Protein AF-A0A920V897-F1 (afdb_monomer_lite)

Radius of gyration: 16.92 Å; chains: 1; bounding box: 43×37×46 Å

Sequence (141 aa):
MTFGWMIALSIVQDWSTDPCERTGFFARIEQIVTPLTLFFQFFLTSLIFRKVGIGLILVSYGLILFLALIFYEAYPEIMTVLFVVCVLRTFEYALCKPARETMFTYLKTQQRYKSTVFMDTFLARAGEVLGSWFAASGVSY

Structure (mmCIF, N/CA/C/O backbone):
data_AF-A0A920V897-F1
#
_entry.id   AF-A0A920V897-F1
#
loop_
_atom_site.group_PDB
_atom_site.id
_atom_site.type_symbol
_atom_site.label_atom_id
_atom_site.label_alt_id
_atom_site.label_comp_id
_atom_site.label_asym_id
_atom_site.label_entity_id
_atom_site.label_seq_id
_atom_site.pdbx_PDB_ins_code
_atom_site.Cartn_x
_atom_site.Cartn_y
_atom_site.Cartn_z
_atom_site.occupancy
_atom_site.B_iso_or_equiv
_atom_site.auth_seq_id
_atom_site.auth_comp_id
_atom_site.auth_asym_id
_atom_site.auth_atom_id
_atom_site.pdbx_PDB_model_num
ATOM 1 N N . MET A 1 1 ? 0.810 -7.662 0.017 1.00 66.44 1 MET A N 1
ATOM 2 C CA . MET A 1 1 ? 1.637 -6.531 -0.456 1.00 66.44 1 MET A CA 1
ATOM 3 C C . MET A 1 1 ? 3.007 -6.974 -0.969 1.00 66.44 1 MET A C 1
ATOM 5 O O . MET A 1 1 ? 3.368 -6.597 -2.072 1.00 66.44 1 MET A O 1
ATOM 9 N N . THR A 1 2 ? 3.744 -7.802 -0.225 1.00 81.31 2 THR A N 1
ATOM 10 C CA . THR A 1 2 ? 5.134 -8.211 -0.522 1.00 81.31 2 THR A CA 1
ATOM 11 C C . THR A 1 2 ? 5.309 -8.901 -1.871 1.00 81.31 2 THR A C 1
ATOM 13 O O . THR A 1 2 ? 6.216 -8.553 -2.614 1.00 81.31 2 THR A O 1
ATOM 16 N N . PHE A 1 3 ? 4.405 -9.821 -2.223 1.00 82.12 3 PHE A N 1
ATOM 17 C CA . PHE A 1 3 ? 4.437 -10.520 -3.511 1.00 82.12 3 PHE A CA 1
ATOM 18 C C . PHE A 1 3 ? 4.349 -9.560 -4.709 1.00 82.12 3 PHE A C 1
ATOM 20 O O . PHE A 1 3 ? 5.261 -9.511 -5.528 1.00 82.12 3 PHE A O 1
ATOM 27 N N . GLY A 1 4 ? 3.318 -8.708 -4.752 1.00 83.19 4 GLY A N 1
ATOM 28 C CA . GLY A 1 4 ? 3.180 -7.692 -5.803 1.00 83.19 4 GLY A CA 1
ATOM 29 C C . GLY A 1 4 ? 4.312 -6.657 -5.808 1.00 83.19 4 GLY A C 1
ATOM 30 O O . GLY A 1 4 ? 4.668 -6.145 -6.862 1.00 83.19 4 GLY A O 1
ATOM 31 N N . TRP A 1 5 ? 4.920 -6.378 -4.650 1.00 85.62 5 TRP A N 1
ATOM 32 C CA . TRP A 1 5 ? 6.091 -5.504 -4.569 1.00 85.62 5 TRP A CA 1
ATOM 33 C C . TRP A 1 5 ? 7.345 -6.136 -5.183 1.00 85.62 5 TRP A C 1
ATOM 35 O O . TRP A 1 5 ? 8.118 -5.433 -5.822 1.00 85.62 5 TRP A O 1
ATOM 45 N N . MET A 1 6 ? 7.551 -7.447 -5.035 1.00 87.12 6 MET A N 1
ATOM 46 C CA . MET A 1 6 ? 8.670 -8.133 -5.693 1.00 87.12 6 MET A CA 1
ATOM 47 C C . MET A 1 6 ? 8.512 -8.151 -7.214 1.00 87.12 6 MET A C 1
ATOM 49 O O . MET A 1 6 ? 9.490 -7.895 -7.903 1.00 87.12 6 MET A O 1
ATOM 53 N N . ILE A 1 7 ? 7.293 -8.365 -7.722 1.00 88.25 7 ILE A N 1
ATOM 54 C CA . ILE A 1 7 ? 6.997 -8.265 -9.163 1.00 88.25 7 ILE A CA 1
ATOM 55 C C . ILE A 1 7 ? 7.271 -6.842 -9.669 1.00 88.25 7 ILE A C 1
ATOM 57 O O . ILE A 1 7 ? 7.933 -6.643 -10.682 1.00 88.25 7 ILE A O 1
ATOM 61 N N . ALA A 1 8 ? 6.821 -5.824 -8.933 1.00 87.75 8 ALA A N 1
ATOM 62 C CA . ALA A 1 8 ? 7.135 -4.440 -9.269 1.00 87.75 8 ALA A CA 1
ATOM 63 C C . ALA A 1 8 ? 8.650 -4.178 -9.288 1.00 87.75 8 ALA A C 1
ATOM 65 O O . ALA A 1 8 ? 9.155 -3.498 -10.178 1.00 87.75 8 ALA A O 1
ATOM 66 N N . LEU A 1 9 ? 9.383 -4.720 -8.312 1.00 89.81 9 LEU A N 1
ATOM 67 C CA . LEU A 1 9 ? 10.831 -4.569 -8.232 1.00 89.81 9 LEU A CA 1
ATOM 68 C C . LEU A 1 9 ? 11.562 -5.261 -9.382 1.00 89.81 9 LEU A C 1
ATOM 70 O O . LEU A 1 9 ? 12.541 -4.682 -9.843 1.00 89.81 9 LEU A O 1
ATOM 74 N N . SER A 1 10 ? 11.123 -6.439 -9.837 1.00 88.56 10 SER A N 1
ATOM 75 C CA . SER A 1 10 ? 11.747 -7.113 -10.983 1.00 88.56 10 SER A CA 1
ATOM 76 C C . SER A 1 10 ? 11.549 -6.303 -12.263 1.00 88.56 10 SER A C 1
ATOM 78 O O . SER A 1 10 ? 12.523 -5.985 -12.930 1.00 88.56 10 SER A O 1
ATOM 80 N N . ILE A 1 11 ? 10.330 -5.814 -12.519 1.00 88.50 11 ILE A N 1
ATOM 81 C CA . ILE A 1 11 ? 10.042 -4.953 -13.681 1.00 88.50 11 ILE A CA 1
ATOM 82 C C . ILE A 1 11 ? 10.900 -3.674 -13.654 1.00 88.50 11 ILE A C 1
ATOM 84 O O . ILE A 1 11 ? 11.450 -3.253 -14.668 1.00 88.50 11 ILE A O 1
ATOM 88 N N . VAL A 1 12 ? 11.046 -3.043 -12.483 1.00 89.75 12 VAL A N 1
ATOM 89 C CA . VAL A 1 12 ? 11.868 -1.828 -12.327 1.00 89.75 12 VAL A CA 1
ATOM 90 C C . VAL A 1 12 ? 13.367 -2.124 -12.484 1.00 89.75 12 VAL A C 1
ATOM 92 O O . VAL A 1 12 ? 14.108 -1.255 -12.941 1.00 89.75 12 VAL A O 1
ATOM 95 N N . GLN A 1 13 ? 13.826 -3.315 -12.088 1.00 89.25 13 GLN A N 1
ATOM 96 C CA . GLN A 1 13 ? 15.211 -3.761 -12.285 1.00 89.25 13 GLN A CA 1
ATOM 97 C C . GLN A 1 13 ? 15.529 -3.982 -13.760 1.00 89.25 13 GLN A C 1
ATOM 99 O O . GLN A 1 13 ? 16.590 -3.558 -14.208 1.00 89.25 13 GLN A O 1
ATOM 104 N N . ASP A 1 14 ? 14.599 -4.578 -14.501 1.00 88.81 14 ASP A N 1
ATOM 105 C CA . ASP A 1 14 ? 14.752 -4.828 -15.935 1.00 88.81 14 ASP A CA 1
ATOM 106 C C . ASP A 1 14 ? 14.701 -3.527 -16.751 1.00 88.81 14 ASP A C 1
ATOM 108 O O . ASP A 1 14 ? 15.323 -3.415 -17.805 1.00 88.81 14 ASP A O 1
ATOM 112 N N . TRP A 1 15 ? 13.984 -2.515 -16.250 1.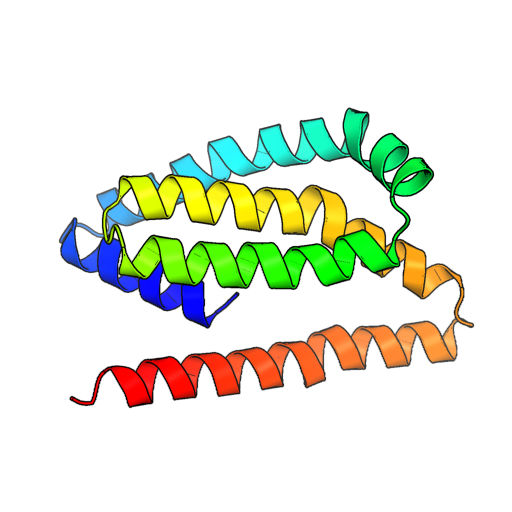00 90.38 15 TRP A N 1
ATOM 113 C CA . TRP A 1 15 ? 13.838 -1.220 -16.913 1.00 90.38 15 TRP A CA 1
ATOM 114 C C . TRP A 1 15 ? 15.080 -0.317 -16.817 1.00 90.38 15 TRP A C 1
ATOM 116 O O . TRP A 1 15 ? 15.374 0.402 -17.773 1.00 90.38 15 TRP A O 1
ATOM 126 N N . SER A 1 16 ? 15.804 -0.308 -15.689 1.00 88.38 16 SER A N 1
ATOM 127 C CA . SER A 1 16 ? 16.967 0.577 -15.512 1.00 88.38 16 SER A CA 1
ATOM 128 C C . SER A 1 16 ? 18.088 -0.041 -14.680 1.00 88.38 16 SER A C 1
ATOM 130 O O . SER A 1 16 ? 17.889 -0.493 -13.551 1.00 88.38 16 SER A O 1
ATOM 132 N N . THR A 1 17 ? 19.307 0.024 -15.219 1.00 87.44 17 THR A N 1
ATOM 133 C CA . THR A 1 17 ? 20.536 -0.438 -14.559 1.00 87.44 17 THR A CA 1
ATOM 134 C C . THR A 1 17 ? 21.046 0.555 -13.506 1.00 87.44 17 THR A C 1
ATOM 136 O O . THR A 1 17 ? 21.821 0.166 -12.634 1.00 87.44 17 THR A O 1
ATOM 139 N N . ASP A 1 18 ? 20.622 1.825 -13.556 1.00 91.75 18 ASP A N 1
ATOM 140 C CA . ASP A 1 18 ? 21.079 2.868 -12.632 1.00 91.75 18 ASP A CA 1
ATOM 141 C C . ASP A 1 18 ? 20.248 2.882 -11.328 1.00 91.75 18 ASP A C 1
ATOM 143 O O . ASP A 1 18 ? 19.031 3.111 -11.350 1.00 91.75 18 ASP A O 1
ATOM 147 N N . PRO A 1 19 ? 20.876 2.683 -10.151 1.00 88.88 19 PRO A N 1
ATOM 148 C CA . PRO A 1 19 ? 20.193 2.787 -8.863 1.00 88.88 19 PRO A CA 1
ATOM 149 C C . PRO A 1 19 ? 19.561 4.163 -8.597 1.00 88.88 19 PRO A C 1
ATOM 151 O O . PRO A 1 19 ? 18.534 4.237 -7.908 1.00 88.88 19 PRO A O 1
ATOM 154 N N . CYS A 1 20 ? 20.148 5.246 -9.118 1.00 92.06 20 CYS A N 1
ATOM 155 C CA . CYS A 1 20 ? 19.637 6.603 -8.916 1.00 92.06 20 CYS A CA 1
ATOM 156 C C . CYS A 1 20 ? 18.303 6.812 -9.643 1.00 92.06 20 CYS A C 1
ATOM 158 O O . CYS A 1 20 ? 17.342 7.277 -9.027 1.00 92.06 20 CYS A O 1
ATOM 160 N N . GLU A 1 21 ? 18.207 6.390 -10.905 1.00 91.25 21 GLU A N 1
ATOM 161 C CA . GLU A 1 21 ? 16.968 6.393 -11.698 1.00 91.25 21 GLU A CA 1
ATOM 162 C C . GLU A 1 21 ? 15.841 5.601 -11.012 1.00 91.25 21 GLU A C 1
ATOM 164 O O . GLU A 1 21 ? 14.725 6.103 -10.846 1.00 91.25 21 GLU A O 1
ATOM 169 N N . ARG A 1 22 ? 16.136 4.390 -10.520 1.00 90.62 22 ARG A N 1
ATOM 170 C CA . ARG A 1 22 ? 15.158 3.541 -9.812 1.00 90.62 22 ARG A CA 1
ATOM 171 C C . ARG A 1 22 ? 14.656 4.188 -8.523 1.00 90.62 22 ARG A C 1
ATOM 173 O O . ARG A 1 22 ? 13.459 4.169 -8.233 1.00 90.62 22 ARG A O 1
ATOM 180 N N . THR A 1 23 ? 15.561 4.788 -7.753 1.00 91.75 23 THR A N 1
ATOM 181 C CA . THR A 1 23 ? 15.205 5.507 -6.521 1.00 91.75 23 THR A CA 1
ATOM 182 C C . THR A 1 23 ? 14.365 6.744 -6.835 1.00 91.75 23 THR A C 1
ATOM 184 O O . THR A 1 23 ? 13.348 6.982 -6.181 1.00 91.75 23 THR A O 1
ATOM 187 N N . GLY A 1 24 ? 14.736 7.497 -7.874 1.00 93.31 24 GLY A N 1
ATOM 188 C CA . GLY A 1 24 ? 13.974 8.645 -8.360 1.00 93.31 24 GLY A CA 1
ATOM 189 C C . GLY A 1 24 ? 12.558 8.268 -8.801 1.00 93.31 24 GLY A C 1
ATOM 190 O O . GLY A 1 24 ? 11.609 8.990 -8.496 1.00 93.31 24 GLY A O 1
ATOM 191 N N . PHE A 1 25 ? 12.387 7.115 -9.449 1.00 92.56 25 PHE A N 1
ATOM 192 C CA . PHE A 1 25 ? 11.074 6.593 -9.827 1.00 92.56 25 PHE A CA 1
ATOM 193 C C . PHE A 1 25 ? 10.184 6.311 -8.607 1.00 92.56 25 PHE A C 1
ATOM 195 O O . PHE A 1 25 ? 9.065 6.822 -8.533 1.00 92.56 25 PHE A O 1
ATOM 202 N N . PHE A 1 26 ? 10.684 5.580 -7.605 1.00 91.69 26 PHE A N 1
ATOM 203 C CA . PHE A 1 26 ? 9.918 5.336 -6.376 1.00 91.69 26 PHE A CA 1
ATOM 204 C C . PHE A 1 26 ? 9.624 6.624 -5.600 1.00 91.69 26 PHE A C 1
ATOM 206 O O . PHE A 1 26 ? 8.532 6.772 -5.053 1.00 91.69 26 PHE A O 1
ATOM 213 N N . ALA A 1 27 ? 10.549 7.587 -5.602 1.00 94.06 27 ALA A N 1
ATOM 214 C CA . ALA A 1 27 ? 10.312 8.896 -5.006 1.00 94.06 27 ALA A CA 1
ATOM 215 C C . ALA A 1 27 ? 9.149 9.636 -5.692 1.00 94.06 27 ALA A C 1
ATOM 217 O O . ALA A 1 27 ? 8.310 10.216 -5.006 1.00 94.06 27 ALA A O 1
ATOM 218 N N . ARG A 1 28 ? 9.044 9.572 -7.027 1.00 94.19 28 ARG A N 1
ATOM 219 C CA . ARG A 1 28 ? 7.911 10.151 -7.774 1.00 94.19 28 ARG A CA 1
ATOM 220 C C . ARG A 1 28 ? 6.587 9.470 -7.438 1.00 94.19 28 ARG A C 1
ATOM 222 O O . ARG A 1 28 ? 5.579 10.154 -7.288 1.00 94.19 28 ARG A O 1
ATOM 229 N N . ILE A 1 29 ? 6.582 8.146 -7.280 1.00 94.44 29 ILE A N 1
ATOM 230 C CA . ILE A 1 29 ? 5.390 7.416 -6.825 1.00 94.44 29 ILE A CA 1
ATOM 231 C C . ILE A 1 29 ? 4.942 7.952 -5.463 1.00 94.44 29 ILE A C 1
ATOM 233 O O . ILE A 1 29 ? 3.784 8.326 -5.301 1.00 94.44 29 ILE A O 1
ATOM 237 N N . GLU A 1 30 ? 5.850 8.053 -4.493 1.00 93.94 30 GLU A N 1
ATOM 238 C CA . GLU A 1 30 ? 5.512 8.546 -3.151 1.00 93.94 30 GLU A CA 1
ATOM 239 C C . GLU A 1 30 ? 5.065 10.019 -3.153 1.00 93.94 30 GLU A C 1
ATOM 241 O O . GLU A 1 30 ? 4.158 10.392 -2.401 1.00 93.94 30 GLU A O 1
ATOM 246 N N . GLN A 1 31 ? 5.619 10.844 -4.048 1.00 96.44 31 GLN A N 1
ATOM 247 C CA . GLN A 1 31 ? 5.167 12.222 -4.275 1.00 96.44 31 GLN A CA 1
ATOM 248 C C . GLN A 1 31 ? 3.723 12.304 -4.785 1.00 96.44 31 GLN A C 1
ATOM 250 O O . GLN A 1 31 ? 3.057 13.297 -4.513 1.00 96.44 31 GLN A O 1
ATOM 255 N N . ILE A 1 32 ? 3.225 11.288 -5.494 1.00 95.56 32 ILE A N 1
ATOM 256 C CA . ILE A 1 32 ? 1.828 11.209 -5.947 1.00 95.56 32 ILE A CA 1
ATOM 257 C C . ILE A 1 32 ? 0.945 10.599 -4.852 1.00 95.56 32 ILE A C 1
ATOM 259 O O . ILE A 1 32 ? -0.119 11.131 -4.529 1.00 95.56 32 ILE A O 1
ATOM 263 N N . VAL A 1 33 ? 1.394 9.496 -4.248 1.00 96.25 33 VAL A N 1
ATOM 264 C CA . VAL A 1 33 ? 0.646 8.744 -3.230 1.00 96.25 33 VAL A CA 1
ATOM 265 C C . VAL A 1 33 ? 0.347 9.599 -2.010 1.00 96.25 33 VAL A C 1
ATOM 267 O O . VAL A 1 33 ? -0.775 9.556 -1.509 1.00 96.25 33 VAL A O 1
ATOM 270 N N . THR A 1 34 ? 1.318 10.370 -1.521 1.00 95.69 34 THR A N 1
ATOM 271 C CA . THR A 1 34 ? 1.173 11.166 -0.294 1.00 95.69 34 THR A CA 1
ATOM 272 C C . THR A 1 34 ? 0.039 12.198 -0.382 1.00 95.69 34 THR A C 1
ATOM 274 O O . THR A 1 34 ? -0.888 12.120 0.430 1.00 95.69 34 THR A O 1
ATOM 277 N N . PRO A 1 35 ? 0.029 13.139 -1.350 1.00 96.00 35 PRO A N 1
ATOM 278 C CA . PRO A 1 35 ? -1.051 14.116 -1.464 1.00 96.00 35 PRO A CA 1
ATOM 279 C C . PRO A 1 35 ? -2.390 13.461 -1.804 1.00 96.00 35 PRO A C 1
ATOM 281 O O . PRO A 1 35 ? -3.418 13.889 -1.282 1.00 96.00 35 PRO A O 1
ATOM 284 N N . LEU A 1 36 ? -2.393 12.396 -2.615 1.00 94.19 36 LEU A N 1
ATOM 285 C CA . LEU A 1 36 ? -3.616 11.659 -2.921 1.00 94.19 36 LEU A CA 1
ATOM 286 C C . LEU A 1 36 ? -4.199 11.015 -1.657 1.00 94.19 36 LEU A C 1
ATOM 288 O O . LEU A 1 36 ? -5.386 11.141 -1.381 1.00 94.19 36 LEU A O 1
ATOM 292 N N . THR A 1 37 ? -3.354 10.396 -0.834 1.00 95.00 37 THR A N 1
ATOM 293 C CA . THR A 1 37 ? -3.753 9.809 0.451 1.00 95.00 37 THR A CA 1
ATOM 294 C C . THR A 1 37 ? -4.343 10.866 1.375 1.00 95.00 37 THR A C 1
ATOM 296 O O . THR A 1 37 ? -5.424 10.651 1.921 1.00 95.00 37 THR A O 1
ATOM 299 N N . LEU A 1 38 ? -3.679 12.018 1.513 1.00 94.81 38 LEU A N 1
ATOM 300 C CA . LEU A 1 38 ? -4.178 13.125 2.331 1.00 94.81 38 LEU A CA 1
ATOM 301 C C . LEU A 1 38 ? -5.543 13.609 1.833 1.00 94.81 38 LEU A C 1
ATOM 303 O O . LEU A 1 38 ? -6.477 13.729 2.623 1.00 94.81 38 LEU A O 1
ATOM 307 N N . PHE A 1 39 ? -5.691 13.821 0.525 1.00 94.31 39 PHE A N 1
ATOM 308 C CA . PHE A 1 39 ? -6.962 14.218 -0.072 1.00 94.31 39 PHE A CA 1
ATOM 309 C C . PHE A 1 39 ? -8.081 13.217 0.249 1.00 94.31 39 PHE A C 1
ATOM 311 O O . PHE A 1 39 ? -9.156 13.603 0.711 1.00 94.31 39 PHE A O 1
ATOM 318 N N . PHE A 1 40 ? -7.828 11.918 0.079 1.00 92.88 40 PHE A N 1
ATOM 319 C CA . PHE A 1 40 ? -8.818 10.900 0.416 1.00 92.88 40 PHE A CA 1
ATOM 320 C C . PHE A 1 40 ? -9.151 10.900 1.912 1.00 92.88 40 PHE A C 1
ATOM 322 O O . PHE A 1 40 ? -10.330 10.858 2.254 1.00 92.88 40 PHE A O 1
ATOM 329 N N . GLN A 1 41 ? -8.157 11.012 2.797 1.00 91.81 41 GLN A N 1
ATOM 330 C CA . GLN A 1 41 ? -8.375 11.031 4.246 1.00 91.81 41 GLN A CA 1
ATOM 331 C C . GLN A 1 41 ? -9.249 12.200 4.704 1.00 91.81 41 GLN A C 1
ATOM 333 O O . GLN A 1 41 ? -10.184 11.990 5.479 1.00 91.81 41 GLN A O 1
ATOM 338 N N . PHE A 1 42 ? -8.983 13.413 4.211 1.00 91.50 42 PHE A N 1
ATOM 339 C CA . PHE A 1 42 ? -9.738 14.601 4.612 1.00 91.50 42 PHE A CA 1
ATOM 340 C C . PHE A 1 42 ? -11.164 14.621 4.052 1.00 91.50 42 PHE A C 1
ATOM 342 O O . PHE A 1 42 ? -12.090 15.010 4.764 1.00 91.50 42 PHE A O 1
ATOM 349 N N . PHE A 1 43 ? -11.356 14.199 2.798 1.00 89.12 43 PHE A N 1
ATOM 350 C CA . PHE A 1 43 ? -12.624 14.415 2.095 1.00 89.12 43 PHE A CA 1
ATOM 351 C C . PHE A 1 43 ? -13.459 13.145 1.894 1.00 89.12 43 PHE A C 1
ATOM 353 O O . PHE A 1 43 ? -14.687 13.203 1.962 1.00 89.12 43 PHE A O 1
ATOM 360 N N . LEU A 1 44 ? -12.831 11.997 1.626 1.00 87.62 44 LEU A N 1
ATOM 361 C CA . LEU A 1 44 ? -13.526 10.789 1.165 1.00 87.62 44 LEU A CA 1
ATOM 362 C C . LEU A 1 44 ? -13.645 9.710 2.245 1.00 87.62 44 LEU A C 1
ATOM 364 O O . LEU A 1 44 ? -14.659 9.015 2.282 1.00 87.62 44 LEU A O 1
ATOM 368 N N . THR A 1 45 ? -12.666 9.558 3.137 1.00 87.12 45 THR A N 1
ATOM 369 C CA . THR A 1 45 ? -12.625 8.448 4.103 1.00 87.12 45 THR A CA 1
ATOM 370 C C . THR A 1 45 ? -13.856 8.431 5.009 1.00 87.12 45 THR A C 1
ATOM 372 O O . THR A 1 45 ? -14.497 7.389 5.153 1.00 87.12 45 THR A O 1
ATOM 375 N N . SER A 1 46 ? -14.265 9.584 5.547 1.00 84.81 46 SER A N 1
ATOM 376 C CA . SER A 1 46 ? -15.462 9.688 6.396 1.00 84.81 46 SER A CA 1
ATOM 377 C C . SER A 1 46 ? -16.757 9.342 5.641 1.00 84.81 46 SER A C 1
ATOM 379 O O . SER A 1 46 ? -17.621 8.634 6.167 1.00 84.81 46 SER A O 1
ATOM 381 N N . LEU A 1 47 ? -16.876 9.777 4.381 1.00 85.75 47 LEU A N 1
ATOM 382 C CA . LEU A 1 47 ? -18.024 9.492 3.518 1.00 85.75 47 LEU A CA 1
ATOM 383 C C . LEU A 1 47 ? -18.109 8.001 3.168 1.00 85.75 47 LEU A C 1
ATOM 385 O O . LEU A 1 47 ? -19.186 7.405 3.244 1.00 85.75 47 LEU A O 1
ATOM 389 N N . ILE A 1 48 ? -16.975 7.402 2.803 1.00 87.56 48 ILE A N 1
ATOM 390 C CA . ILE A 1 48 ? -16.870 5.986 2.440 1.00 87.56 48 ILE A CA 1
ATOM 391 C C . ILE A 1 48 ? -17.216 5.116 3.649 1.00 87.56 48 ILE A C 1
ATOM 393 O O . ILE A 1 48 ? -18.002 4.179 3.516 1.00 87.56 48 ILE A O 1
ATOM 397 N N . PHE A 1 49 ? -16.718 5.455 4.841 1.00 88.94 49 PHE A N 1
ATOM 398 C CA . PHE A 1 49 ? -16.986 4.680 6.057 1.00 88.94 49 PHE A CA 1
ATOM 399 C C . PHE A 1 49 ? -18.474 4.682 6.407 1.00 88.94 49 PHE A C 1
ATOM 401 O O . PHE A 1 49 ? -19.016 3.641 6.773 1.00 88.94 49 PHE A O 1
ATOM 408 N N . ARG A 1 50 ? -19.155 5.822 6.225 1.00 84.44 50 ARG A N 1
ATOM 409 C CA . ARG A 1 50 ? -20.595 5.945 6.481 1.00 84.44 50 ARG A CA 1
ATOM 410 C C . ARG A 1 50 ? -21.459 5.203 5.454 1.00 84.44 50 ARG A C 1
ATOM 412 O O . ARG A 1 50 ? -22.527 4.726 5.822 1.00 84.44 50 ARG A O 1
ATOM 419 N N . LYS A 1 51 ? -21.043 5.136 4.182 1.00 87.62 51 LYS A N 1
ATOM 420 C CA . LYS A 1 51 ? -21.842 4.526 3.100 1.00 87.62 51 LYS A CA 1
ATOM 421 C C . LYS A 1 51 ? -21.579 3.037 2.883 1.00 87.62 51 LYS A C 1
ATOM 423 O O . LYS A 1 51 ? -22.520 2.295 2.639 1.00 87.62 51 LYS A O 1
ATOM 428 N N . VAL A 1 52 ? -20.315 2.621 2.908 1.00 85.12 52 VAL A N 1
ATOM 429 C CA . VAL A 1 52 ? -19.881 1.272 2.501 1.00 85.12 52 VAL A CA 1
ATOM 430 C C . VAL A 1 52 ? -19.670 0.367 3.715 1.00 85.12 52 VAL A C 1
ATOM 432 O O . VAL A 1 52 ? -19.847 -0.841 3.630 1.00 85.12 52 VAL A O 1
ATOM 435 N N . GLY A 1 53 ? -19.340 0.941 4.873 1.00 86.12 53 GLY A N 1
ATOM 436 C CA . GLY A 1 53 ? -19.030 0.177 6.074 1.00 86.12 53 GLY A CA 1
ATOM 437 C C . GLY A 1 53 ? -17.609 -0.393 6.067 1.00 86.12 53 GLY A C 1
ATOM 438 O O . GLY A 1 53 ? -17.006 -0.679 5.034 1.00 86.12 53 GLY A O 1
ATOM 439 N N . ILE A 1 54 ? -17.058 -0.550 7.267 1.00 88.50 54 ILE A N 1
ATOM 440 C CA . ILE A 1 54 ? -15.628 -0.802 7.478 1.00 88.50 54 ILE A CA 1
ATOM 441 C C . ILE A 1 54 ? -15.202 -2.198 6.990 1.00 88.50 54 ILE A C 1
ATOM 443 O O . ILE A 1 54 ? -14.135 -2.350 6.398 1.00 88.50 54 ILE A O 1
ATOM 447 N N . GLY A 1 55 ? -16.047 -3.215 7.187 1.00 86.94 55 GLY A N 1
ATOM 448 C CA . GLY A 1 55 ? -15.749 -4.590 6.772 1.00 86.94 55 GLY A CA 1
ATOM 449 C C . GLY A 1 55 ? -15.587 -4.742 5.256 1.00 86.94 55 GLY A C 1
ATOM 450 O O . GLY A 1 55 ? -14.631 -5.367 4.802 1.00 86.94 55 GLY A O 1
ATOM 451 N N . LEU A 1 56 ? -16.466 -4.111 4.468 1.00 89.62 56 LEU A N 1
ATOM 452 C CA . LEU A 1 56 ? -16.401 -4.171 3.003 1.00 89.62 56 LEU A CA 1
ATOM 453 C C . LEU A 1 56 ? -15.140 -3.498 2.446 1.00 89.62 56 LEU A C 1
ATOM 455 O O . LEU A 1 56 ? -14.588 -3.985 1.466 1.00 89.62 56 LEU A O 1
ATOM 459 N N . ILE A 1 57 ? -14.648 -2.434 3.088 1.00 91.06 57 ILE A N 1
ATOM 460 C CA . ILE A 1 57 ? -13.399 -1.751 2.707 1.00 91.06 57 ILE A CA 1
ATOM 461 C C . ILE A 1 57 ? -12.187 -2.675 2.882 1.00 91.06 57 ILE A C 1
ATOM 463 O O . ILE A 1 57 ? -11.296 -2.713 2.038 1.00 91.06 57 ILE A O 1
ATOM 467 N N . LEU A 1 58 ? -12.146 -3.436 3.978 1.00 89.69 58 LEU A N 1
ATOM 468 C CA . LEU A 1 58 ? -11.042 -4.360 4.238 1.00 89.69 58 LEU A CA 1
ATOM 469 C C . LEU A 1 58 ? -11.064 -5.556 3.278 1.00 89.69 58 LEU A C 1
ATOM 471 O O . LEU A 1 58 ? -10.009 -5.990 2.821 1.00 89.69 58 LEU A O 1
ATOM 475 N N . VAL A 1 59 ? -12.252 -6.064 2.938 1.00 92.44 59 VAL A N 1
ATOM 476 C CA . VAL A 1 59 ? -12.402 -7.161 1.967 1.00 92.44 59 VAL A CA 1
ATOM 477 C C . VAL A 1 59 ? -12.070 -6.694 0.549 1.00 92.44 59 VAL A C 1
ATOM 479 O O . VAL A 1 59 ? -11.383 -7.404 -0.186 1.00 92.44 59 VAL A O 1
ATOM 482 N N . SER A 1 60 ? -12.500 -5.490 0.162 1.00 93.12 60 SER A N 1
ATOM 483 C CA . SER A 1 60 ? -12.248 -4.965 -1.182 1.00 93.12 60 SER A CA 1
ATOM 484 C C . SER A 1 60 ? -10.764 -4.746 -1.464 1.00 93.12 60 SER A C 1
ATOM 486 O O . SER A 1 60 ? -10.348 -4.928 -2.604 1.00 93.12 60 SER A O 1
ATOM 488 N N . TYR A 1 61 ? -9.937 -4.481 -0.447 1.00 91.44 61 TYR A N 1
ATOM 489 C CA . TYR A 1 61 ? -8.481 -4.453 -0.611 1.00 91.44 61 TYR A CA 1
ATOM 490 C C . TYR A 1 61 ? -7.923 -5.769 -1.171 1.00 91.44 61 TYR A C 1
ATOM 492 O O . TYR A 1 61 ? -7.052 -5.748 -2.038 1.00 91.44 61 TYR A O 1
ATOM 500 N N . GLY A 1 62 ? -8.451 -6.916 -0.726 1.00 90.56 62 GLY A N 1
ATOM 501 C CA . GLY A 1 62 ? -8.069 -8.224 -1.260 1.00 90.56 62 GLY A CA 1
ATOM 502 C C . GLY A 1 62 ? -8.421 -8.376 -2.742 1.00 90.56 62 GLY A C 1
ATOM 503 O O . GLY A 1 62 ? -7.607 -8.871 -3.517 1.00 90.56 62 GLY A O 1
ATOM 504 N N . LEU A 1 63 ? -9.594 -7.882 -3.153 1.00 93.50 63 LEU A N 1
ATOM 505 C CA . LEU A 1 63 ? -10.014 -7.883 -4.559 1.00 93.50 63 LEU A CA 1
ATOM 506 C C . LEU A 1 63 ? -9.143 -6.958 -5.415 1.00 93.50 63 LEU A C 1
ATOM 508 O O . LEU A 1 63 ? -8.723 -7.351 -6.499 1.00 93.50 63 LEU A O 1
ATOM 512 N N . ILE A 1 64 ? -8.826 -5.757 -4.923 1.00 93.62 64 ILE A N 1
ATOM 513 C CA . ILE A 1 64 ? -7.938 -4.814 -5.618 1.00 93.62 64 ILE A CA 1
ATOM 514 C C . ILE A 1 64 ? -6.544 -5.427 -5.779 1.00 93.62 64 ILE A C 1
ATOM 516 O O . ILE A 1 64 ? -5.960 -5.337 -6.855 1.00 93.62 64 ILE A O 1
ATOM 520 N N . LEU A 1 65 ? -6.023 -6.093 -4.743 1.00 91.50 65 LEU A N 1
ATOM 521 C CA . LEU A 1 65 ? -4.747 -6.802 -4.821 1.00 91.50 65 LEU A CA 1
ATOM 522 C C . LEU A 1 65 ? -4.787 -7.928 -5.861 1.00 91.50 65 LEU A C 1
ATOM 524 O O . LEU A 1 65 ? -3.846 -8.065 -6.632 1.00 91.50 65 LEU A O 1
ATOM 528 N N . PHE A 1 66 ? -5.862 -8.715 -5.905 1.00 91.38 66 PHE A N 1
ATOM 529 C CA . PHE A 1 66 ? -6.015 -9.782 -6.893 1.00 91.38 66 PHE A CA 1
ATOM 530 C C . PHE A 1 66 ? -6.041 -9.236 -8.330 1.00 91.38 66 PHE A C 1
ATOM 532 O O . PHE A 1 66 ? -5.298 -9.713 -9.184 1.00 91.38 66 PHE A O 1
ATOM 539 N N . LEU A 1 67 ? -6.819 -8.177 -8.578 1.00 93.50 67 LEU A N 1
ATOM 540 C CA . LEU A 1 67 ? -6.859 -7.497 -9.876 1.00 93.50 67 LEU A CA 1
ATOM 541 C C . LEU A 1 67 ? -5.500 -6.899 -10.259 1.00 93.50 67 LEU A C 1
ATOM 543 O O . LEU A 1 67 ? -5.098 -6.990 -11.414 1.00 93.50 67 LEU A O 1
ATOM 547 N N . ALA A 1 68 ? -4.773 -6.331 -9.296 1.00 91.81 68 ALA A N 1
ATOM 548 C CA . ALA A 1 68 ? -3.430 -5.808 -9.513 1.00 91.81 68 ALA A CA 1
ATOM 549 C C . ALA A 1 68 ? -2.443 -6.893 -9.974 1.00 91.81 68 ALA A C 1
ATOM 551 O O . ALA A 1 68 ? -1.604 -6.618 -10.826 1.00 91.81 68 ALA A O 1
ATOM 552 N N . LEU A 1 69 ? -2.550 -8.119 -9.450 1.00 90.12 69 LEU A N 1
ATOM 553 C CA . LEU A 1 69 ? -1.705 -9.237 -9.882 1.00 90.12 69 LEU A CA 1
ATOM 554 C C . LEU A 1 69 ? -2.011 -9.663 -11.322 1.00 90.12 69 LEU A C 1
ATOM 556 O O . LEU A 1 69 ? -1.080 -9.806 -12.107 1.00 90.12 69 LEU A O 1
ATOM 560 N N . ILE A 1 70 ? -3.292 -9.773 -11.688 1.00 91.56 70 ILE A N 1
ATOM 561 C CA . ILE A 1 70 ? -3.703 -10.038 -13.080 1.00 91.56 70 ILE A CA 1
ATOM 562 C C . ILE A 1 70 ? -3.169 -8.944 -14.012 1.00 91.56 70 ILE A C 1
ATOM 564 O O . ILE A 1 70 ? -2.707 -9.215 -15.117 1.00 91.56 70 ILE A O 1
ATOM 568 N N . PHE A 1 71 ? -3.217 -7.691 -13.561 1.00 91.19 71 PHE A N 1
ATOM 569 C CA . PHE A 1 71 ? -2.766 -6.559 -14.358 1.00 91.19 71 PHE A CA 1
ATOM 570 C C . PHE A 1 71 ? -1.245 -6.556 -14.572 1.00 91.19 71 PHE A C 1
ATOM 572 O O . PHE A 1 71 ? -0.794 -6.228 -15.667 1.00 91.19 71 PHE A O 1
ATOM 579 N N . TYR A 1 72 ? -0.464 -6.981 -13.571 1.00 88.69 72 TYR A N 1
ATOM 580 C CA . TYR A 1 72 ? 0.980 -7.182 -13.723 1.00 88.69 72 TYR A CA 1
ATOM 581 C C . TYR A 1 72 ? 1.328 -8.276 -14.732 1.00 88.69 72 TYR A C 1
ATOM 583 O O . TYR A 1 72 ? 2.281 -8.109 -15.486 1.00 88.69 72 TYR A O 1
ATOM 591 N N . GLU A 1 73 ? 0.571 -9.373 -14.751 1.00 88.25 73 GLU A N 1
ATOM 592 C CA . GLU A 1 73 ? 0.782 -10.464 -15.708 1.00 88.25 73 GLU A CA 1
ATOM 593 C C . GLU A 1 73 ? 0.428 -10.037 -17.141 1.00 88.25 73 GLU A C 1
ATOM 595 O O . GLU A 1 73 ? 1.150 -10.355 -18.081 1.00 88.25 73 GLU A O 1
ATOM 600 N N . ALA A 1 74 ? -0.653 -9.271 -17.311 1.00 91.38 74 ALA A N 1
ATOM 601 C CA . ALA A 1 74 ? -1.094 -8.809 -18.624 1.00 91.38 74 ALA A CA 1
ATOM 602 C C . ALA A 1 74 ? -0.191 -7.715 -19.228 1.00 91.38 74 ALA A C 1
ATOM 604 O O . ALA A 1 74 ? 0.020 -7.704 -20.440 1.00 91.38 74 ALA A O 1
ATOM 605 N N . TYR A 1 75 ? 0.325 -6.793 -18.405 1.00 90.88 75 TYR A N 1
ATOM 606 C CA . TYR A 1 75 ? 1.108 -5.637 -18.857 1.00 90.88 75 TYR A CA 1
ATOM 607 C C . TYR A 1 75 ? 2.325 -5.395 -17.947 1.00 90.88 75 TYR A C 1
ATOM 609 O O . TYR A 1 75 ? 2.268 -4.523 -17.071 1.00 90.88 75 TYR A O 1
ATOM 617 N N . PRO A 1 76 ? 3.444 -6.118 -18.139 1.00 87.69 76 PRO A N 1
ATOM 618 C CA . PRO A 1 76 ? 4.646 -5.997 -17.311 1.00 87.69 76 PRO A CA 1
ATOM 619 C C . PRO A 1 76 ? 5.482 -4.753 -17.674 1.00 87.69 76 PRO A C 1
ATOM 621 O O . PRO A 1 76 ? 6.658 -4.839 -18.012 1.00 87.69 76 PRO A O 1
ATOM 624 N N . GLU A 1 77 ? 4.869 -3.569 -17.617 1.00 90.19 77 GLU A N 1
ATOM 625 C CA . GLU A 1 77 ? 5.499 -2.290 -17.951 1.00 90.19 77 GLU A CA 1
ATOM 626 C C . GLU A 1 77 ? 5.738 -1.412 -16.716 1.00 90.19 77 GLU A C 1
ATOM 628 O O . GLU A 1 77 ? 5.028 -1.474 -15.709 1.00 90.19 77 GLU A O 1
ATOM 633 N N . ILE A 1 78 ? 6.704 -0.495 -16.822 1.00 89.31 78 ILE A N 1
ATOM 634 C CA . ILE A 1 78 ? 7.020 0.477 -15.765 1.00 89.31 78 ILE A CA 1
ATOM 635 C C . ILE A 1 78 ? 5.822 1.383 -15.417 1.00 89.31 78 ILE A C 1
ATOM 637 O O . ILE A 1 78 ? 5.621 1.749 -14.257 1.00 89.31 78 ILE A O 1
ATOM 641 N N . MET A 1 79 ? 4.978 1.706 -16.403 1.00 90.31 79 MET A N 1
ATOM 642 C CA . MET A 1 79 ? 3.759 2.495 -16.194 1.00 90.31 79 MET A CA 1
ATOM 643 C C . MET A 1 79 ? 2.714 1.721 -15.381 1.00 90.31 79 MET A C 1
ATOM 645 O O . MET A 1 79 ? 2.042 2.305 -14.527 1.00 90.31 79 MET A O 1
ATOM 649 N N . THR A 1 80 ? 2.630 0.402 -15.578 1.00 91.12 80 THR A N 1
ATOM 650 C CA . THR A 1 80 ? 1.782 -0.487 -14.776 1.00 91.12 80 THR A CA 1
ATOM 651 C C . THR A 1 80 ? 2.211 -0.472 -13.317 1.00 91.12 80 THR A C 1
ATOM 653 O O . THR A 1 80 ? 1.366 -0.310 -12.437 1.00 91.12 80 THR A O 1
ATOM 656 N N . VAL A 1 81 ? 3.520 -0.554 -13.048 1.00 91.69 81 VAL A N 1
ATOM 657 C CA . VAL A 1 81 ? 4.066 -0.456 -11.685 1.00 91.69 81 VAL A CA 1
ATOM 658 C C . VAL A 1 81 ? 3.650 0.854 -11.026 1.00 91.69 81 VAL A C 1
ATOM 660 O O . VAL A 1 81 ? 3.130 0.837 -9.911 1.00 91.69 81 VAL A O 1
ATOM 663 N N . LEU A 1 82 ? 3.825 1.984 -11.718 1.00 93.38 82 LEU A N 1
ATOM 664 C CA . LEU A 1 82 ? 3.430 3.293 -11.197 1.00 93.38 82 LEU A CA 1
ATOM 665 C C . LEU A 1 82 ? 1.946 3.305 -10.820 1.00 93.38 82 LEU A C 1
ATOM 667 O O . LEU A 1 82 ? 1.599 3.664 -9.696 1.00 93.38 82 LEU A O 1
ATOM 671 N N . PHE A 1 83 ? 1.073 2.891 -11.739 1.00 93.50 83 PHE A N 1
ATOM 672 C CA . PHE A 1 83 ? -0.369 2.918 -11.522 1.00 93.50 83 PHE A CA 1
ATOM 673 C C . PHE A 1 83 ? -0.800 1.996 -10.375 1.00 93.50 83 PHE A C 1
ATOM 675 O O . PHE A 1 83 ? -1.477 2.432 -9.442 1.00 93.50 83 PHE A O 1
ATOM 682 N N . VAL A 1 84 ? -0.372 0.733 -10.411 1.00 94.06 84 VAL A N 1
ATOM 683 C CA . VAL A 1 84 ? -0.761 -0.283 -9.430 1.00 94.06 84 VAL A CA 1
ATOM 684 C C . VAL A 1 84 ? -0.253 0.070 -8.036 1.00 94.06 84 VAL A C 1
ATOM 686 O O . VAL A 1 84 ? -1.015 -0.010 -7.069 1.00 94.06 84 VAL A O 1
ATOM 689 N N . VAL A 1 85 ? 1.009 0.490 -7.912 1.00 93.44 85 VAL A N 1
ATOM 690 C CA . VAL A 1 85 ? 1.572 0.893 -6.618 1.00 93.44 85 VAL A CA 1
ATOM 691 C C . VAL A 1 85 ? 0.835 2.110 -6.073 1.00 93.44 85 VAL A C 1
ATOM 693 O O . VAL A 1 85 ? 0.474 2.096 -4.895 1.00 93.44 85 VAL A O 1
ATOM 696 N N . CYS A 1 86 ? 0.562 3.120 -6.906 1.00 94.56 86 CYS A N 1
ATOM 697 C CA . CYS A 1 86 ? -0.198 4.296 -6.491 1.00 94.56 86 CYS A CA 1
ATOM 698 C C . CYS A 1 86 ? -1.572 3.907 -5.934 1.00 94.56 86 CYS A C 1
ATOM 700 O O . CYS A 1 86 ? -1.908 4.278 -4.811 1.00 94.56 86 CYS A O 1
ATOM 702 N N . VAL A 1 87 ? -2.340 3.103 -6.674 1.00 94.25 87 VAL A N 1
ATOM 703 C CA . VAL A 1 87 ? -3.682 2.667 -6.257 1.00 94.25 87 VAL A CA 1
ATOM 704 C C . VAL A 1 87 ? -3.629 1.866 -4.957 1.00 94.25 87 VAL A C 1
ATOM 706 O O . VAL A 1 87 ? -4.352 2.186 -4.012 1.00 94.25 87 VAL A O 1
ATOM 709 N N . LEU A 1 88 ? -2.763 0.850 -4.876 1.00 93.62 88 LEU A N 1
ATOM 710 C CA . LEU A 1 88 ? -2.672 -0.016 -3.698 1.00 93.62 88 LEU A CA 1
ATOM 711 C C . LEU A 1 88 ? -2.224 0.755 -2.453 1.00 93.62 88 LEU A C 1
ATOM 713 O O . LEU A 1 88 ? -2.832 0.597 -1.395 1.00 93.62 88 LEU A O 1
ATOM 717 N N . ARG A 1 89 ? -1.194 1.603 -2.572 1.00 93.38 89 ARG A N 1
ATOM 718 C CA . ARG A 1 89 ? -0.664 2.400 -1.454 1.00 93.38 89 ARG A CA 1
ATOM 719 C C . ARG A 1 89 ? -1.668 3.440 -0.983 1.00 93.38 89 ARG A C 1
ATOM 721 O O . ARG A 1 89 ? -1.919 3.535 0.217 1.00 93.38 89 ARG A O 1
ATOM 728 N N . THR A 1 90 ? -2.273 4.187 -1.906 1.00 94.31 90 THR A N 1
ATOM 729 C CA . THR A 1 90 ? -3.293 5.177 -1.552 1.00 94.31 90 THR A CA 1
ATOM 730 C C . THR A 1 90 ? -4.483 4.510 -0.879 1.00 94.31 90 THR A C 1
ATOM 732 O O . THR A 1 90 ? -4.919 4.983 0.165 1.00 94.31 90 THR A O 1
ATOM 735 N N . PHE A 1 91 ? -4.986 3.392 -1.406 1.00 93.75 91 PHE A N 1
ATOM 736 C CA . PHE A 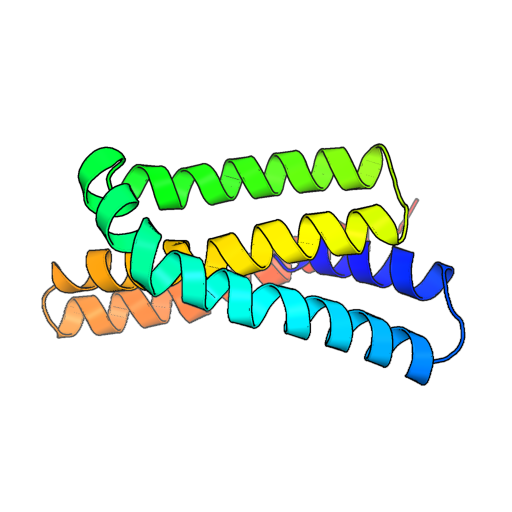1 91 ? -6.102 2.684 -0.779 1.00 93.75 91 PHE A CA 1
ATOM 737 C C . PHE A 1 91 ? -5.735 2.175 0.622 1.00 93.75 91 PHE A C 1
ATOM 739 O O . PHE A 1 91 ? -6.498 2.337 1.578 1.00 93.75 91 PHE A O 1
ATOM 746 N N . GLU A 1 92 ? -4.545 1.595 0.769 1.00 92.44 92 GLU A N 1
ATOM 747 C CA . GLU A 1 92 ? -4.071 1.069 2.044 1.00 92.44 92 GLU A CA 1
ATOM 748 C C . GLU A 1 92 ? -3.958 2.155 3.119 1.00 92.44 92 GLU A C 1
ATOM 750 O O . GLU A 1 92 ? -4.470 1.994 4.232 1.00 92.44 92 GLU A O 1
ATOM 755 N N . TYR A 1 93 ? -3.314 3.274 2.791 1.00 92.44 93 TYR A N 1
ATOM 756 C CA . TYR A 1 93 ? -3.079 4.351 3.745 1.00 92.44 93 TYR A CA 1
ATOM 757 C C . TYR A 1 93 ? -4.313 5.222 3.979 1.00 92.44 93 TYR A C 1
ATOM 759 O O . TYR A 1 93 ? -4.558 5.638 5.114 1.00 92.44 93 TYR A O 1
ATOM 767 N N . ALA A 1 94 ? -5.117 5.484 2.948 1.00 92.88 94 ALA A N 1
ATOM 768 C CA . ALA A 1 94 ? -6.277 6.356 3.080 1.00 92.88 94 ALA A CA 1
ATOM 769 C C . ALA A 1 94 ? -7.483 5.658 3.718 1.00 92.88 94 ALA A C 1
ATOM 771 O O . ALA A 1 94 ? -8.271 6.318 4.398 1.00 92.88 94 ALA A O 1
ATOM 772 N N . LEU A 1 95 ? -7.634 4.344 3.507 1.00 92.75 95 LEU A N 1
ATOM 773 C CA . LEU A 1 95 ? -8.829 3.600 3.911 1.00 92.75 95 LEU A CA 1
ATOM 774 C C . LEU A 1 95 ? -8.516 2.436 4.853 1.00 92.75 95 LEU A C 1
ATOM 776 O O . LEU A 1 95 ? -9.069 2.396 5.950 1.00 92.75 95 LEU A O 1
ATOM 780 N N . CYS A 1 96 ? -7.630 1.505 4.482 1.00 91.81 96 CYS A N 1
ATOM 781 C CA . CYS A 1 96 ? -7.422 0.279 5.269 1.00 91.81 96 CYS A CA 1
ATOM 782 C C . CYS A 1 96 ? -6.851 0.541 6.666 1.00 91.81 96 CYS A C 1
ATOM 784 O O . CYS A 1 96 ? -7.303 -0.077 7.633 1.00 91.81 96 CYS A O 1
ATOM 786 N N . LYS A 1 97 ? -5.871 1.444 6.788 1.00 90.25 97 LYS A N 1
ATOM 787 C CA . LYS A 1 97 ? -5.315 1.843 8.091 1.00 90.25 97 LYS A CA 1
ATOM 788 C C . LYS A 1 97 ? -6.384 2.421 9.037 1.00 90.25 97 LYS A C 1
ATOM 790 O O . LYS A 1 97 ? -6.623 1.798 10.074 1.00 90.25 97 LYS A O 1
ATOM 795 N N . PRO A 1 98 ? -7.099 3.512 8.693 1.00 89.69 98 PRO A N 1
ATOM 796 C CA . PRO A 1 98 ? -8.129 4.066 9.575 1.00 89.69 98 PRO A CA 1
ATOM 797 C C . PRO A 1 98 ? -9.296 3.095 9.813 1.00 89.69 98 PRO A C 1
ATOM 799 O O . PRO A 1 98 ? -9.868 3.066 10.904 1.00 89.69 98 PRO A O 1
ATOM 802 N N . ALA A 1 99 ? -9.627 2.247 8.833 1.00 90.75 99 ALA A N 1
ATOM 803 C CA . ALA A 1 99 ? -10.651 1.212 8.967 1.00 90.75 99 ALA A CA 1
ATOM 804 C C . ALA A 1 99 ? -10.283 0.217 10.074 1.00 90.75 99 ALA A C 1
ATOM 806 O O . ALA A 1 99 ? -11.089 -0.081 10.957 1.00 90.75 99 ALA A O 1
ATOM 807 N N . ARG A 1 100 ? -9.037 -0.262 10.059 1.00 88.88 100 ARG A N 1
ATOM 808 C CA . ARG A 1 100 ? -8.513 -1.197 11.056 1.00 88.88 100 ARG A CA 1
ATOM 809 C C . ARG A 1 100 ? -8.454 -0.569 12.446 1.00 88.88 100 ARG A C 1
ATOM 811 O O . ARG A 1 100 ? -8.867 -1.197 13.417 1.00 88.88 100 ARG A O 1
ATOM 818 N N . GLU A 1 101 ? -7.994 0.674 12.541 1.00 87.19 101 GLU A N 1
ATOM 819 C CA . GLU A 1 101 ? -7.959 1.403 13.810 1.00 87.19 101 GLU A CA 1
ATOM 820 C C . GLU A 1 101 ? -9.361 1.571 14.401 1.00 87.19 101 GLU A C 1
ATOM 822 O O . GLU A 1 101 ? -9.550 1.325 15.592 1.00 87.19 101 GLU A O 1
ATOM 827 N N . THR A 1 102 ? -10.351 1.886 13.561 1.00 88.75 102 THR A N 1
ATOM 828 C CA . THR A 1 102 ? -11.759 2.008 13.967 1.00 88.75 102 THR A CA 1
ATOM 829 C C . THR A 1 102 ? -12.357 0.663 14.388 1.00 88.75 102 THR A C 1
ATOM 831 O O . THR A 1 102 ? -13.101 0.603 15.356 1.00 88.75 102 THR A O 1
ATOM 834 N N . MET A 1 103 ? -12.012 -0.449 13.731 1.00 86.50 103 MET A N 1
ATOM 835 C CA . MET A 1 103 ? -12.437 -1.787 14.180 1.00 86.50 103 MET A CA 1
ATOM 836 C C . MET A 1 103 ? -11.913 -2.116 15.581 1.00 86.50 103 MET A C 1
ATOM 838 O O . MET A 1 103 ? -12.616 -2.714 16.395 1.00 86.50 103 MET A O 1
ATOM 842 N N . PHE A 1 104 ? -10.681 -1.710 15.881 1.00 85.50 104 PHE A N 1
ATOM 843 C CA . PHE A 1 104 ? -10.048 -2.004 17.159 1.00 85.50 104 PHE A CA 1
ATOM 844 C C . PHE A 1 104 ? -10.572 -1.171 18.335 1.00 85.50 104 PHE A C 1
ATOM 846 O O . PHE A 1 104 ? -10.370 -1.580 19.480 1.00 85.50 104 PHE A O 1
ATOM 853 N N . THR A 1 105 ? -11.260 -0.046 18.105 1.00 86.50 105 THR A N 1
ATOM 854 C CA . THR A 1 105 ? -11.840 0.757 19.200 1.00 86.50 105 THR A CA 1
ATOM 855 C C . THR A 1 105 ? -13.018 0.069 19.889 1.00 86.50 105 THR A C 1
ATOM 857 O O . THR A 1 105 ? -13.282 0.366 21.051 1.00 86.50 105 THR A O 1
ATOM 860 N N . TYR A 1 106 ? -13.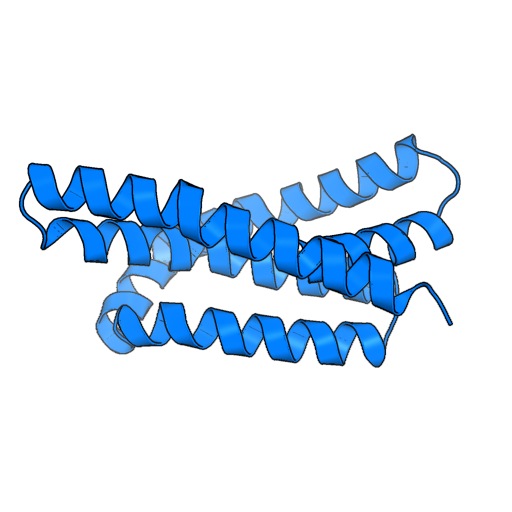676 -0.893 19.234 1.00 84.88 106 TYR A N 1
ATOM 861 C CA . TYR A 1 106 ? -14.752 -1.689 19.834 1.00 84.88 106 TYR A CA 1
ATOM 862 C C . TYR A 1 106 ? -14.256 -2.739 20.846 1.00 84.88 106 TYR A C 1
ATOM 864 O O . TYR A 1 106 ? -15.061 -3.306 21.586 1.00 84.88 106 TYR A O 1
ATOM 872 N N . LEU A 1 107 ? -12.947 -3.017 20.904 1.00 86.19 107 LEU A N 1
ATOM 873 C CA . LEU A 1 107 ? -12.369 -3.970 21.853 1.00 86.19 107 LEU A CA 1
ATOM 874 C C . LEU A 1 107 ? -11.952 -3.301 23.169 1.00 86.19 107 LEU A C 1
ATOM 876 O O . LEU A 1 107 ? -11.453 -2.176 23.198 1.00 86.19 107 LEU A O 1
ATOM 880 N N . LYS A 1 108 ? -12.047 -4.053 24.274 1.00 86.62 108 LYS A N 1
ATOM 881 C CA . LYS A 1 108 ? -11.453 -3.663 25.565 1.00 86.62 108 LYS A CA 1
ATOM 882 C C . LYS A 1 108 ? -9.933 -3.515 25.423 1.00 86.62 108 LYS A C 1
ATOM 884 O O . LYS A 1 108 ? -9.314 -4.302 24.711 1.00 86.62 108 LYS A O 1
ATOM 889 N N . THR A 1 109 ? -9.309 -2.594 26.163 1.00 84.00 109 THR A N 1
ATOM 890 C CA . THR A 1 109 ? -7.870 -2.251 26.064 1.00 84.00 109 THR A CA 1
ATOM 891 C C . THR A 1 109 ? -6.928 -3.459 25.980 1.00 84.00 109 THR A C 1
ATOM 893 O O . THR A 1 109 ? -6.086 -3.523 25.088 1.00 84.00 109 THR A O 1
ATOM 896 N N . GLN A 1 110 ? -7.100 -4.448 26.864 1.00 87.56 110 GLN A N 1
ATOM 897 C CA . GLN A 1 110 ? -6.304 -5.684 26.872 1.00 87.56 110 GLN A CA 1
ATOM 898 C C . GLN A 1 110 ? -6.445 -6.489 25.567 1.00 87.56 110 GLN A C 1
ATOM 900 O O . GLN A 1 110 ? -5.455 -6.928 24.983 1.00 87.56 110 GLN A O 1
ATOM 905 N N . GLN A 1 111 ? -7.676 -6.657 25.079 1.00 86.31 111 GLN A N 1
ATOM 906 C CA . GLN A 1 111 ? -7.952 -7.395 23.845 1.00 86.31 111 GLN A CA 1
ATOM 907 C C . GLN A 1 111 ? -7.514 -6.613 22.606 1.00 86.31 111 GLN A C 1
ATOM 909 O O . GLN A 1 111 ? -7.008 -7.217 21.662 1.00 86.31 111 GLN A O 1
ATOM 914 N N . ARG A 1 112 ? -7.651 -5.282 22.625 1.00 86.69 112 ARG A N 1
ATOM 915 C CA . ARG A 1 112 ? -7.154 -4.387 21.578 1.00 86.69 112 ARG A CA 1
ATOM 916 C C . ARG A 1 112 ? -5.648 -4.559 21.392 1.00 86.69 112 ARG A C 1
ATOM 918 O O . ARG A 1 112 ? -5.225 -4.880 20.290 1.00 86.69 112 ARG A O 1
ATOM 925 N N . TYR A 1 113 ? -4.862 -4.440 22.467 1.00 86.00 113 TYR A N 1
ATOM 926 C CA . TYR A 1 113 ? -3.403 -4.584 22.397 1.00 86.00 113 TYR A CA 1
ATOM 927 C C . TYR A 1 113 ? -2.987 -5.950 21.837 1.00 86.00 113 TYR A C 1
ATOM 929 O O . TYR A 1 113 ? -2.204 -6.027 20.891 1.00 86.00 113 TYR A O 1
ATOM 937 N N . LYS A 1 114 ? -3.579 -7.035 22.355 1.00 87.25 114 LYS A N 1
ATOM 938 C CA . LYS A 1 114 ? -3.279 -8.396 21.891 1.00 87.25 114 LYS A CA 1
ATOM 939 C C . LYS A 1 114 ? -3.641 -8.604 20.415 1.00 87.25 114 LYS A C 1
ATOM 941 O O . LYS A 1 114 ? -2.872 -9.219 19.683 1.00 87.25 114 LYS A O 1
ATOM 946 N N . SER A 1 115 ? -4.786 -8.080 19.976 1.00 88.31 115 SER A N 1
ATOM 947 C CA . SER A 1 115 ? -5.268 -8.235 18.596 1.00 88.31 115 SER A CA 1
ATOM 948 C C . SER A 1 115 ? -4.435 -7.434 17.601 1.00 88.31 115 SER A C 1
ATOM 950 O O . SER A 1 115 ? -4.100 -7.953 16.541 1.00 88.31 115 SER A O 1
ATOM 952 N N . THR A 1 116 ? -4.061 -6.198 17.945 1.00 86.19 116 THR A N 1
ATOM 953 C CA . THR A 1 116 ? -3.204 -5.361 17.096 1.00 86.19 116 THR A CA 1
ATOM 954 C C . THR A 1 116 ? -1.838 -6.011 16.898 1.00 86.19 116 THR A C 1
ATOM 956 O O . THR A 1 116 ? -1.435 -6.224 15.761 1.00 86.19 116 THR A O 1
ATOM 959 N N . VAL A 1 117 ? -1.174 -6.445 17.978 1.00 90.00 117 VAL A N 1
ATOM 960 C CA . VAL A 1 117 ? 0.133 -7.120 17.876 1.00 90.00 117 VAL A CA 1
ATOM 961 C C . VAL A 1 117 ? 0.034 -8.420 17.073 1.00 90.00 117 VAL A C 1
ATOM 963 O O . VAL A 1 117 ? 0.892 -8.692 16.234 1.00 90.00 117 VAL A O 1
ATOM 966 N N . PHE A 1 118 ? -1.021 -9.212 17.280 1.00 90.62 118 PHE A N 1
ATOM 967 C CA . PHE A 1 118 ? -1.239 -10.440 16.516 1.00 90.62 118 PHE A CA 1
ATOM 968 C C . PHE A 1 118 ? -1.422 -10.169 15.014 1.00 90.62 118 PHE A C 1
ATOM 970 O O . PHE A 1 118 ? -0.795 -10.832 14.190 1.00 90.62 118 PHE A O 1
ATOM 977 N N . MET A 1 119 ? -2.229 -9.173 14.645 1.00 88.88 119 MET A N 1
ATOM 978 C CA . MET A 1 119 ? -2.432 -8.789 13.244 1.00 88.88 119 MET A CA 1
ATOM 979 C C . MET A 1 119 ? -1.149 -8.242 12.607 1.00 88.88 119 MET A C 1
ATOM 981 O O . MET A 1 119 ? -0.768 -8.675 11.520 1.00 88.88 119 MET A O 1
ATOM 985 N N . ASP A 1 120 ? -0.469 -7.321 13.290 1.00 85.69 120 ASP A N 1
ATOM 986 C CA . ASP A 1 120 ? 0.683 -6.600 12.740 1.00 85.69 120 ASP A CA 1
ATOM 987 C C . ASP A 1 120 ? 1.965 -7.438 12.732 1.00 85.69 120 ASP A C 1
ATOM 989 O O . ASP A 1 120 ? 2.871 -7.180 11.944 1.00 85.69 120 ASP A O 1
ATOM 993 N N . THR A 1 121 ? 2.052 -8.452 13.596 1.00 89.12 121 THR A N 1
ATOM 994 C CA . THR A 1 121 ? 3.211 -9.345 13.654 1.00 89.12 121 THR A CA 1
ATOM 995 C C . THR A 1 121 ? 2.878 -10.694 13.053 1.00 89.12 121 THR A C 1
ATOM 997 O O . THR A 1 121 ? 3.410 -11.043 12.012 1.00 89.12 121 THR A O 1
ATOM 1000 N N . PHE A 1 122 ? 1.993 -11.474 13.666 1.00 91.44 122 PHE A N 1
ATOM 1001 C CA . PHE A 1 122 ? 1.804 -12.856 13.237 1.00 91.44 122 PHE A CA 1
ATOM 1002 C C . PHE A 1 122 ? 1.239 -12.937 11.816 1.00 91.44 122 PHE A C 1
ATOM 1004 O O . PHE A 1 122 ? 1.848 -13.563 10.953 1.00 91.44 122 PHE A O 1
ATOM 1011 N N . LEU A 1 123 ? 0.117 -12.265 11.547 1.00 89.69 123 LEU A N 1
ATOM 1012 C CA . LEU A 1 123 ? -0.539 -12.353 10.239 1.00 89.69 123 LEU A CA 1
ATOM 1013 C C . LEU A 1 123 ? 0.234 -11.622 9.143 1.00 89.69 123 LEU A C 1
ATOM 1015 O O . LEU A 1 123 ? 0.423 -12.180 8.063 1.00 89.69 123 LEU A O 1
ATOM 1019 N N . ALA A 1 124 ? 0.715 -10.408 9.416 1.00 87.44 124 ALA A N 1
ATOM 1020 C CA . ALA A 1 124 ? 1.509 -9.670 8.440 1.00 87.44 124 ALA A CA 1
ATOM 1021 C C . ALA A 1 124 ? 2.809 -10.412 8.085 1.00 87.44 124 ALA A C 1
ATOM 1023 O O . ALA A 1 124 ? 3.107 -10.573 6.904 1.00 87.44 124 ALA A O 1
ATOM 1024 N N . ARG A 1 125 ? 3.545 -10.935 9.079 1.00 88.81 125 ARG A N 1
ATOM 1025 C CA . ARG A 1 125 ? 4.805 -11.656 8.834 1.00 88.81 125 ARG A CA 1
ATOM 1026 C C . ARG A 1 125 ? 4.583 -13.025 8.210 1.00 88.81 125 ARG A C 1
ATOM 1028 O O . ARG A 1 125 ? 5.320 -13.384 7.300 1.00 88.81 125 ARG A O 1
ATOM 1035 N N . ALA A 1 126 ? 3.554 -13.765 8.623 1.00 89.44 126 ALA A N 1
ATOM 1036 C CA . ALA A 1 126 ? 3.191 -15.010 7.949 1.00 89.44 126 ALA A CA 1
ATOM 1037 C C . ALA A 1 126 ? 2.859 -14.754 6.470 1.00 89.44 126 ALA A C 1
ATOM 1039 O O . ALA A 1 126 ? 3.340 -15.471 5.597 1.00 89.44 126 ALA A O 1
ATOM 1040 N N . GLY A 1 127 ? 2.105 -13.689 6.179 1.00 87.25 127 GLY A N 1
ATOM 1041 C CA . GLY A 1 127 ? 1.812 -13.271 4.810 1.00 87.25 127 GLY A CA 1
ATOM 1042 C C . GLY A 1 127 ? 3.056 -12.861 4.018 1.00 87.25 127 GLY A C 1
ATOM 1043 O O . GLY A 1 127 ? 3.167 -13.208 2.844 1.00 87.25 127 GLY A O 1
ATOM 1044 N N . GLU A 1 128 ? 4.007 -12.160 4.640 1.00 88.75 128 GLU A N 1
ATOM 1045 C CA . GLU A 1 128 ? 5.293 -11.814 4.022 1.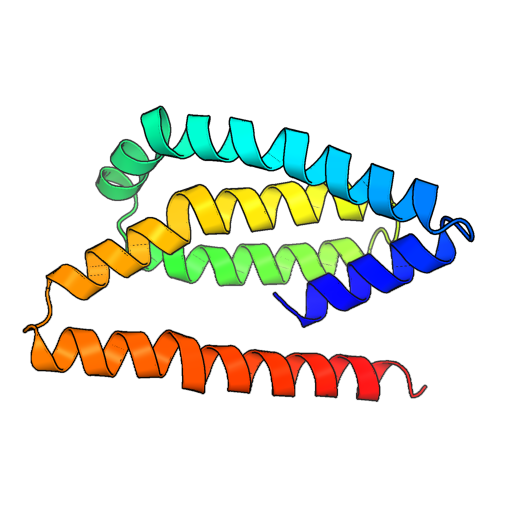00 88.75 128 GLU A CA 1
ATOM 1046 C C . GLU A 1 128 ? 6.115 -13.054 3.663 1.00 88.75 128 GLU A C 1
ATOM 1048 O O . GLU A 1 128 ? 6.605 -13.132 2.540 1.00 88.75 128 GLU A O 1
ATOM 1053 N N . VAL A 1 129 ? 6.229 -14.020 4.581 1.00 89.44 129 VAL A N 1
ATOM 1054 C CA . VAL A 1 129 ? 6.982 -15.267 4.372 1.00 89.44 129 VAL A CA 1
ATOM 1055 C C . VAL A 1 129 ? 6.338 -16.129 3.293 1.00 89.44 129 VAL A C 1
ATOM 1057 O O . VAL A 1 129 ? 7.029 -16.626 2.410 1.00 89.44 129 VAL A O 1
ATOM 1060 N N . LEU A 1 130 ? 5.013 -16.291 3.327 1.00 88.56 130 LEU A N 1
ATOM 1061 C CA . LEU A 1 130 ? 4.306 -17.031 2.284 1.00 88.56 130 LEU A CA 1
ATOM 1062 C C . LEU A 1 130 ? 4.466 -16.332 0.931 1.00 88.56 130 LEU A C 1
ATOM 1064 O O . LEU A 1 130 ? 4.799 -16.975 -0.058 1.00 88.56 130 LEU A O 1
ATOM 1068 N N . GLY A 1 131 ? 4.291 -15.009 0.888 1.00 84.69 131 GLY A N 1
ATOM 1069 C CA . GLY A 1 131 ? 4.449 -14.225 -0.333 1.00 84.69 131 GLY A CA 1
ATOM 1070 C C . GLY A 1 131 ? 5.858 -14.314 -0.924 1.00 84.69 131 GLY A C 1
ATOM 1071 O O . GLY A 1 131 ? 5.990 -14.515 -2.128 1.00 84.69 131 GLY A O 1
ATOM 1072 N N . SER A 1 132 ? 6.904 -14.193 -0.101 1.00 85.06 132 SER A 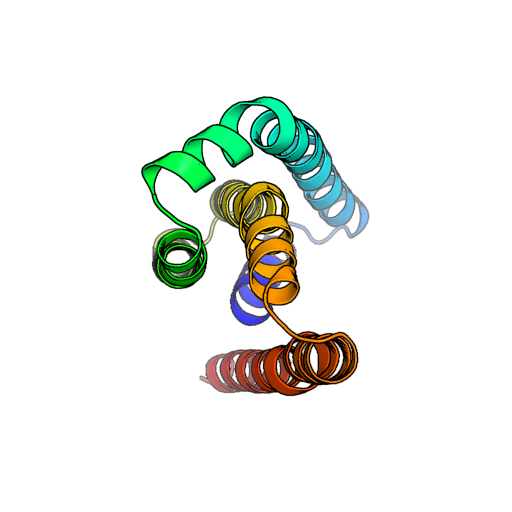N 1
ATOM 1073 C CA . SER A 1 132 ? 8.296 -14.339 -0.548 1.00 85.06 132 SER A CA 1
ATOM 1074 C C . SER A 1 132 ? 8.606 -15.753 -1.025 1.00 85.06 132 SER A C 1
ATOM 1076 O O . SER A 1 132 ? 9.233 -15.906 -2.071 1.00 85.06 132 SER A O 1
ATOM 1078 N N . TRP A 1 133 ? 8.105 -16.774 -0.325 1.00 86.69 133 TRP A N 1
ATOM 1079 C CA . TRP A 1 133 ? 8.241 -18.165 -0.745 1.00 86.69 133 TRP A CA 1
ATOM 1080 C C . TRP A 1 133 ? 7.621 -18.388 -2.121 1.00 86.69 133 TRP A C 1
ATOM 1082 O O . TRP A 1 133 ? 8.285 -18.930 -3.001 1.00 86.69 133 TRP A O 1
ATOM 1092 N N . PHE A 1 134 ? 6.376 -17.947 -2.336 1.00 84.81 134 PHE A N 1
ATOM 1093 C CA . PHE A 1 134 ? 5.699 -18.124 -3.620 1.00 84.81 134 PHE A CA 1
ATOM 1094 C C . PHE A 1 134 ? 6.460 -17.453 -4.766 1.00 84.81 134 PHE A C 1
ATOM 1096 O O . PHE A 1 134 ? 6.663 -18.090 -5.798 1.00 84.81 134 PHE A O 1
ATOM 1103 N N . ALA A 1 135 ? 6.955 -16.225 -4.575 1.00 80.06 135 ALA A N 1
ATOM 1104 C CA . ALA A 1 135 ? 7.774 -15.564 -5.595 1.00 80.06 135 ALA A CA 1
ATOM 1105 C C . ALA A 1 135 ? 9.079 -16.310 -5.870 1.00 80.06 135 ALA A C 1
ATOM 1107 O O . ALA A 1 135 ? 9.404 -16.541 -7.028 1.00 80.06 135 ALA A O 1
ATOM 1108 N N . ALA A 1 136 ? 9.796 -16.739 -4.830 1.00 79.44 136 ALA A N 1
ATOM 1109 C CA . ALA A 1 136 ? 11.032 -17.497 -5.002 1.00 79.44 136 ALA A CA 1
ATOM 1110 C C . ALA A 1 136 ? 10.791 -18.838 -5.720 1.00 79.44 136 ALA A C 1
ATOM 1112 O O . ALA A 1 136 ? 11.561 -19.222 -6.598 1.00 79.44 136 ALA A O 1
ATOM 1113 N N . SER A 1 137 ? 9.697 -19.532 -5.391 1.00 77.31 137 SER A N 1
ATOM 1114 C CA . SER A 1 137 ? 9.340 -20.809 -6.020 1.00 77.31 137 SER A CA 1
ATOM 1115 C C . SER A 1 137 ? 8.859 -20.664 -7.466 1.00 77.31 137 SER A C 1
ATOM 1117 O O . SER A 1 137 ? 9.121 -21.544 -8.278 1.00 77.31 137 SER A O 1
ATOM 1119 N N . GLY A 1 138 ? 8.193 -19.554 -7.807 1.00 64.75 138 GLY A N 1
ATOM 1120 C CA . GLY A 1 138 ? 7.725 -19.275 -9.168 1.00 64.75 138 GLY A CA 1
ATOM 1121 C C . GLY A 1 138 ? 8.847 -18.902 -10.141 1.00 64.75 138 GLY A C 1
ATOM 1122 O O . GLY A 1 138 ? 8.708 -19.137 -11.331 1.00 64.75 138 GLY A O 1
ATOM 1123 N N . VAL A 1 139 ? 9.974 -18.387 -9.637 1.00 52.72 139 VAL A N 1
ATOM 1124 C CA . VAL A 1 139 ? 11.179 -18.042 -10.424 1.00 52.72 139 VAL A CA 1
ATOM 1125 C C . VAL A 1 139 ? 12.026 -19.283 -10.782 1.00 52.72 139 VAL A C 1
ATOM 1127 O O . VAL A 1 139 ? 13.015 -19.177 -11.496 1.00 52.72 139 VAL A O 1
ATOM 1130 N N . SER A 1 140 ? 11.654 -20.477 -10.306 1.00 39.38 140 SER A N 1
ATOM 1131 C CA . SER A 1 140 ? 12.431 -21.715 -10.496 1.00 39.38 140 SER A CA 1
ATOM 1132 C C . SER A 1 140 ? 12.083 -22.526 -11.762 1.00 39.38 140 SER A C 1
ATOM 1134 O O . SER A 1 140 ? 12.468 -23.694 -11.830 1.00 39.38 140 SER A O 1
ATOM 1136 N N . TYR A 1 141 ? 11.387 -21.950 -12.750 1.00 32.66 141 TYR A N 1
ATOM 1137 C CA . TY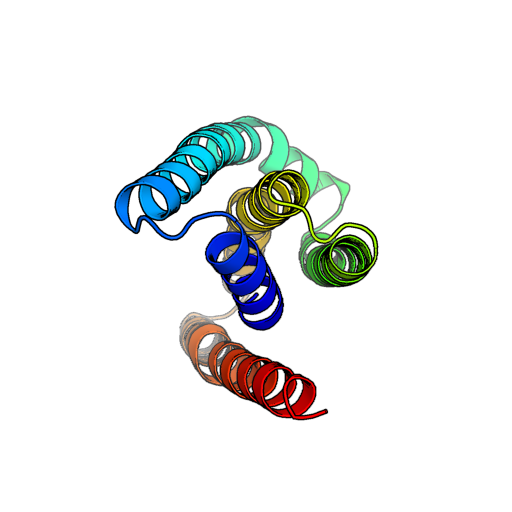R A 1 141 ? 11.089 -22.598 -14.039 1.00 32.66 141 TYR A CA 1
ATOM 1138 C C . TYR A 1 141 ? 11.390 -21.688 -15.226 1.00 32.66 141 TYR A C 1
ATOM 1140 O O . TYR A 1 141 ? 11.010 -20.499 -15.159 1.00 32.66 141 TYR A O 1
#

Foldseek 3Di:
DQLLVVLLVVLLVVVDVDPVVSVVLVVVLCVLLVVLLVVCQVPPQVVCCVPVNLVNLQVVLVVLVVVLVVQCVVDVHNVSSSVSCSVSSSSCRNHVVVSVVVVLVPDDPVVSVVVVCCCVPVVVVVCNVVSVVVNVVVVPD

Secondary structure (DSSP, 8-state):
-HHHHHHHHHHHHHH-S-HHHHHHHHHHHHHHHHHHHHHIIIIIHHHHHHHH-HHHHHHHHHHHHHHHHHHHHH--SHHHHHHHHHHHHHHIIIIIHHHHHHHHHTS-HHHHHHHHHIIIIIIHHHHHHHHHHHHHHHTT-

pLDDT: mean 88.3, std 8.33, range [32.66, 96.44]